Protein AF-A0A945N2F5-F1 (afdb_monomer_lite)

Secondary structure (DSSP, 8-state):
----TT--HHHHHHHHHHHTT--EEEE-TTS--HHHHHHHHSTT--SSPEEEE--

Radius of gyration: 10.96 Å; chains: 1; bounding box: 33×21×21 Å

Foldseek 3Di:
DQDCPPHDPLLSVQSVCLVVVAAADEDAPPPPPVSVVVCCPDPPPPSGHHYDHPD

pLDDT: mean 91.75, std 5.27, range [77.19, 97.06]

Structure (mmCIF, N/CA/C/O backbone):
data_AF-A0A945N2F5-F1
#
_entry.id   AF-A0A945N2F5-F1
#
loop_
_atom_site.group_PDB
_atom_site.id
_atom_site.type_symbol
_atom_site.label_atom_id
_atom_site.label_alt_id
_atom_site.label_comp_id
_atom_site.label_asym_id
_atom_site.label_entity_id
_atom_site.label_seq_id
_atom_site.pdbx_PDB_ins_code
_atom_site.Cartn_x
_atom_site.Cartn_y
_atom_site.Cartn_z
_atom_site.occupancy
_atom_site.B_iso_or_equiv
_atom_site.auth_seq_id
_atom_site.auth_comp_id
_atom_site.auth_asym_id
_atom_site.auth_atom_id
_atom_site.pdb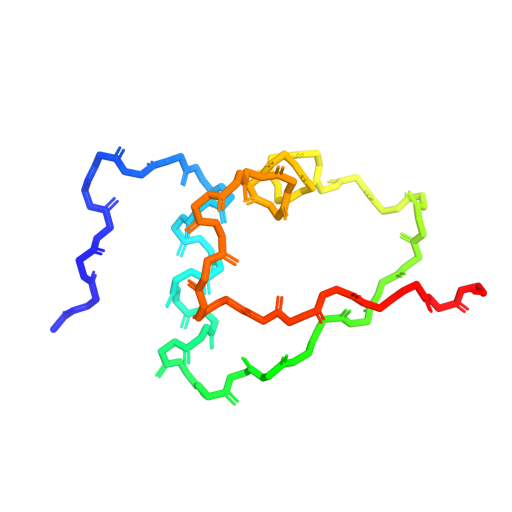x_PDB_model_num
ATOM 1 N N . MET A 1 1 ? -21.881 2.432 0.809 1.00 79.62 1 MET A N 1
ATOM 2 C CA . MET A 1 1 ? -20.939 3.381 0.179 1.00 79.62 1 MET A CA 1
ATOM 3 C C . MET A 1 1 ? -19.617 3.245 0.922 1.00 79.62 1 MET A C 1
ATOM 5 O O . MET A 1 1 ? -19.664 2.920 2.102 1.00 79.62 1 MET A O 1
ATOM 9 N N . ILE A 1 2 ? -18.467 3.355 0.254 1.00 88.62 2 ILE A N 1
ATOM 10 C CA . ILE A 1 2 ? -17.169 3.313 0.948 1.00 88.62 2 ILE A CA 1
ATOM 11 C C . ILE A 1 2 ? -16.918 4.721 1.485 1.00 88.62 2 ILE A C 1
ATOM 13 O O . ILE A 1 2 ? -16.847 5.660 0.698 1.00 88.62 2 ILE A O 1
ATOM 17 N N . GLU A 1 3 ? -16.828 4.864 2.804 1.00 92.25 3 GLU A N 1
ATOM 18 C CA . GLU A 1 3 ? -16.566 6.152 3.448 1.00 92.25 3 GLU A CA 1
ATOM 19 C C . GLU A 1 3 ? -15.102 6.557 3.244 1.00 92.25 3 GLU A C 1
ATOM 21 O O . GLU A 1 3 ? -14.190 5.835 3.652 1.00 92.25 3 GLU A O 1
ATOM 26 N N . THR A 1 4 ? -14.880 7.705 2.601 1.00 93.75 4 THR A N 1
ATOM 27 C CA . THR A 1 4 ? -13.535 8.238 2.315 1.00 93.75 4 THR A CA 1
ATOM 28 C C . THR A 1 4 ? -13.357 9.697 2.732 1.00 93.75 4 THR A C 1
ATOM 30 O O . THR A 1 4 ? -12.311 10.290 2.476 1.00 93.75 4 THR A O 1
ATOM 33 N N . MET A 1 5 ? -14.372 10.312 3.343 1.00 94.44 5 MET A N 1
ATOM 34 C CA . MET A 1 5 ? -14.293 11.707 3.769 1.00 94.44 5 MET A CA 1
ATOM 35 C C . MET A 1 5 ? -13.227 11.873 4.859 1.00 94.44 5 MET A C 1
ATOM 37 O O . MET A 1 5 ? -13.200 11.120 5.827 1.00 94.44 5 MET A O 1
ATOM 41 N N . GLY A 1 6 ? -12.350 12.866 4.692 1.00 94.50 6 GLY A N 1
ATOM 42 C CA . GLY A 1 6 ? -11.239 13.127 5.613 1.00 94.50 6 GLY A CA 1
ATOM 43 C C . GLY A 1 6 ? -9.979 12.292 5.363 1.00 94.50 6 GLY A C 1
ATOM 44 O O . GLY A 1 6 ? -8.983 12.518 6.043 1.00 94.50 6 GLY A O 1
ATOM 45 N N . LEU A 1 7 ? -9.992 11.377 4.387 1.00 95.38 7 LEU A N 1
ATOM 46 C CA . LEU A 1 7 ? -8.800 10.646 3.952 1.00 95.38 7 LEU A CA 1
ATOM 47 C C . LEU A 1 7 ? -7.976 11.465 2.949 1.00 95.38 7 LEU A C 1
ATOM 49 O O . LEU A 1 7 ? -8.525 12.219 2.140 1.00 95.38 7 LEU A O 1
ATOM 53 N N . THR A 1 8 ? -6.657 11.263 2.940 1.00 95.75 8 THR A N 1
ATOM 54 C CA . THR A 1 8 ? -5.809 11.696 1.822 1.00 95.75 8 THR A CA 1
ATOM 55 C C . THR A 1 8 ? -6.153 10.903 0.557 1.00 95.75 8 THR A C 1
ATOM 57 O O . THR A 1 8 ? -6.782 9.843 0.612 1.00 95.75 8 THR A O 1
ATOM 60 N N . GLY A 1 9 ? -5.704 11.377 -0.609 1.00 95.31 9 GLY A N 1
ATOM 61 C CA . GLY A 1 9 ? -5.923 10.656 -1.869 1.00 95.31 9 GLY A CA 1
ATOM 62 C C . GLY A 1 9 ? -5.358 9.228 -1.856 1.00 95.31 9 GLY A C 1
ATOM 63 O O . GLY A 1 9 ? -6.013 8.309 -2.345 1.00 95.31 9 GLY A O 1
ATOM 64 N N . GLY A 1 10 ? -4.183 9.024 -1.247 1.00 95.69 10 GLY A N 1
ATOM 65 C CA . GLY A 1 10 ? -3.562 7.702 -1.125 1.00 95.69 10 GLY A CA 1
ATOM 66 C C . GLY A 1 10 ? -4.346 6.762 -0.211 1.00 95.69 10 GLY A C 1
ATOM 67 O O . GLY A 1 10 ? -4.648 5.634 -0.598 1.00 95.69 10 GLY A O 1
ATOM 68 N N . GLN A 1 11 ? -4.759 7.252 0.961 1.00 95.94 11 GLN A N 1
ATOM 69 C CA . GLN A 1 11 ? -5.592 6.498 1.900 1.00 95.94 11 GLN A CA 1
ATOM 70 C C . GLN A 1 11 ? -6.944 6.115 1.277 1.00 95.94 11 GLN A C 1
ATOM 72 O O . GL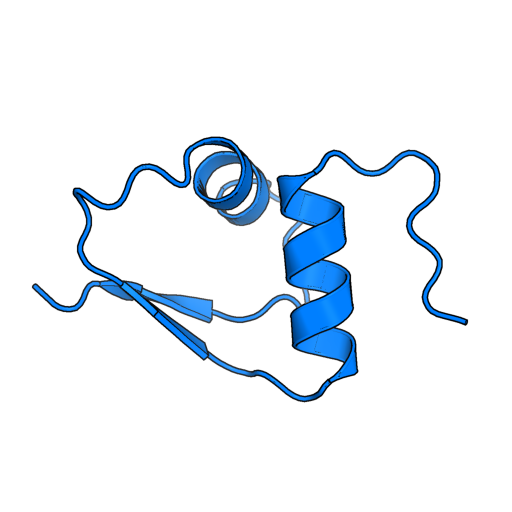N A 1 11 ? -7.373 4.965 1.377 1.00 95.94 11 GLN A O 1
ATOM 77 N N . ALA A 1 12 ? -7.604 7.056 0.591 1.00 96.00 12 ALA A N 1
ATOM 78 C CA . ALA A 1 12 ? -8.881 6.804 -0.071 1.00 96.00 12 ALA A CA 1
ATOM 79 C C . ALA A 1 12 ? -8.751 5.728 -1.159 1.00 96.00 12 ALA A C 1
ATOM 81 O O . ALA A 1 12 ? -9.586 4.826 -1.236 1.00 96.00 12 ALA A O 1
ATOM 82 N N . LEU A 1 13 ? -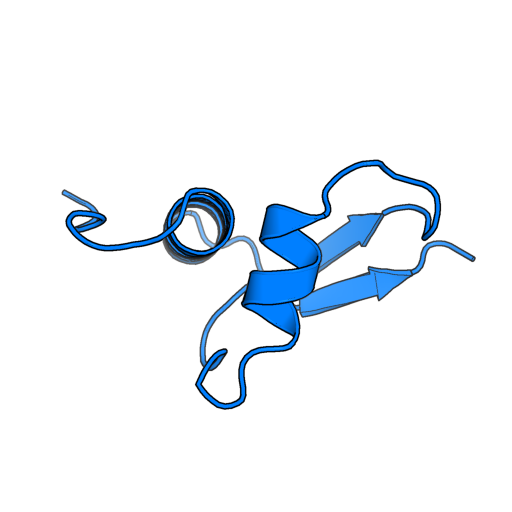7.679 5.778 -1.957 1.00 95.75 13 LEU A N 1
ATOM 83 C CA . LEU A 1 13 ? -7.418 4.777 -2.985 1.00 95.75 13 LEU A CA 1
ATOM 84 C C . LEU A 1 13 ? -7.229 3.381 -2.381 1.00 95.75 13 LEU A C 1
ATOM 86 O O . LEU A 1 13 ? -7.902 2.441 -2.800 1.00 95.75 13 LEU A O 1
ATOM 90 N N . LEU A 1 14 ? -6.363 3.244 -1.373 1.00 96.19 14 LEU A N 1
ATOM 91 C CA . LEU A 1 14 ? -6.118 1.963 -0.701 1.00 96.19 14 LEU A CA 1
ATOM 92 C C . LEU A 1 14 ? -7.393 1.404 -0.061 1.00 96.19 14 LEU A C 1
ATOM 94 O O . LEU A 1 14 ? -7.673 0.211 -0.187 1.00 96.19 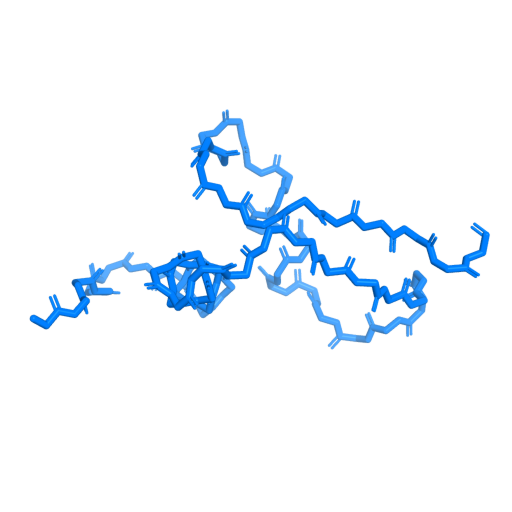14 LEU A O 1
ATOM 98 N N . ARG A 1 15 ? -8.207 2.267 0.560 1.00 95.50 15 ARG A N 1
ATOM 99 C CA . ARG A 1 15 ? -9.483 1.883 1.174 1.00 95.50 15 ARG A CA 1
ATOM 100 C C . ARG A 1 15 ? -10.477 1.332 0.156 1.00 95.50 15 ARG A C 1
ATOM 102 O O . ARG A 1 15 ? -11.184 0.366 0.460 1.00 95.50 15 ARG A O 1
ATOM 109 N N . VAL A 1 16 ? -10.547 1.948 -1.024 1.00 95.88 16 VAL A N 1
ATOM 110 C CA . VAL A 1 16 ? -11.419 1.498 -2.114 1.00 95.88 16 VAL A CA 1
ATOM 111 C C . VAL A 1 16 ? -10.912 0.190 -2.709 1.00 95.88 16 VAL A C 1
ATOM 113 O O . VAL A 1 16 ? -11.699 -0.741 -2.855 1.00 95.88 16 VAL A O 1
ATOM 116 N N . LEU A 1 17 ? -9.609 0.075 -2.976 1.00 95.94 17 LEU A N 1
ATOM 117 C CA . LEU A 1 17 ? -9.004 -1.160 -3.483 1.00 95.94 17 LEU A CA 1
ATOM 118 C C . LEU A 1 17 ? -9.235 -2.337 -2.525 1.00 95.94 17 LEU A C 1
ATOM 120 O O . LEU A 1 17 ? -9.709 -3.389 -2.954 1.00 95.94 17 LEU A O 1
ATOM 124 N N . GLY A 1 18 ? -8.992 -2.146 -1.226 1.00 95.38 18 GLY A N 1
ATOM 125 C CA . GLY A 1 18 ? -9.263 -3.169 -0.213 1.00 95.38 18 GLY A CA 1
ATOM 126 C C . GLY A 1 18 ? -10.743 -3.564 -0.160 1.00 95.38 18 GLY A C 1
ATOM 127 O O . GLY A 1 18 ? -11.071 -4.746 -0.127 1.00 95.38 18 GLY A O 1
ATOM 128 N N . ALA A 1 19 ? -11.662 -2.595 -0.256 1.00 94.94 19 ALA A N 1
ATOM 129 C CA . ALA A 1 19 ? -13.101 -2.874 -0.313 1.00 94.94 19 ALA A CA 1
ATOM 130 C C . ALA A 1 19 ? -13.532 -3.644 -1.575 1.00 94.94 19 ALA A C 1
ATOM 132 O O . ALA A 1 19 ? -14.556 -4.323 -1.553 1.00 94.94 19 ALA A O 1
ATOM 133 N N . MET A 1 20 ? -12.768 -3.540 -2.665 1.00 95.69 20 MET A N 1
ATOM 134 C CA . MET A 1 20 ? -12.965 -4.316 -3.893 1.00 95.69 20 MET A CA 1
ATOM 135 C C . MET A 1 20 ? -12.343 -5.721 -3.822 1.00 95.69 20 MET A C 1
ATOM 137 O O . MET A 1 20 ? -12.435 -6.469 -4.792 1.00 95.69 20 MET A O 1
ATOM 141 N N . GLY A 1 21 ? -11.717 -6.088 -2.698 1.00 95.81 21 GLY A N 1
ATOM 142 C CA . GLY A 1 21 ? -11.052 -7.379 -2.518 1.00 95.81 21 GLY A CA 1
ATOM 143 C C . GLY A 1 21 ? -9.642 -7.440 -3.107 1.00 95.81 21 GLY A C 1
ATOM 144 O O . GLY A 1 21 ? -9.113 -8.528 -3.315 1.00 95.81 21 GLY A O 1
ATOM 145 N N . VAL A 1 22 ? -9.015 -6.296 -3.400 1.00 97.06 22 VAL A N 1
ATOM 146 C CA . VAL A 1 22 ? -7.613 -6.271 -3.832 1.00 97.06 22 VAL A CA 1
ATOM 147 C C . VAL A 1 22 ? -6.720 -6.545 -2.628 1.00 97.06 22 VAL A C 1
ATOM 149 O O . VAL A 1 22 ? -6.706 -5.782 -1.669 1.00 97.06 22 VAL A O 1
ATOM 152 N N . GLU A 1 23 ? -5.939 -7.618 -2.690 1.00 96.31 23 GLU A N 1
ATOM 153 C CA . GLU A 1 23 ? -5.033 -7.996 -1.599 1.00 96.31 23 GLU A CA 1
ATOM 154 C C . GLU A 1 23 ? -3.614 -7.444 -1.770 1.00 96.31 23 GLU A C 1
ATOM 156 O O . GLU A 1 23 ? -2.898 -7.249 -0.790 1.00 96.31 23 GLU A O 1
ATOM 161 N N . ARG A 1 24 ? -3.164 -7.252 -3.017 1.00 95.56 24 ARG A N 1
ATOM 162 C CA . ARG A 1 24 ? -1.765 -6.932 -3.339 1.00 95.56 24 ARG A CA 1
ATOM 163 C C . ARG A 1 24 ? -1.668 -5.926 -4.475 1.00 95.56 24 ARG A C 1
ATOM 165 O O . ARG A 1 24 ? -2.425 -6.002 -5.441 1.00 95.56 24 ARG A O 1
ATOM 172 N N . ILE A 1 25 ? -0.690 -5.033 -4.377 1.00 94.12 25 ILE A N 1
ATOM 173 C CA . ILE A 1 25 ? -0.325 -4.066 -5.413 1.00 94.12 25 ILE A CA 1
ATOM 174 C C . ILE A 1 25 ? 1.093 -4.390 -5.869 1.00 94.12 25 ILE A C 1
ATOM 176 O O . ILE A 1 25 ? 2.034 -4.273 -5.090 1.00 94.12 25 ILE A O 1
ATOM 180 N N . PHE A 1 26 ? 1.250 -4.765 -7.135 1.00 93.50 26 PHE A N 1
ATOM 181 C CA . PHE A 1 26 ? 2.558 -4.954 -7.758 1.00 93.50 26 PHE A CA 1
ATOM 182 C C . PHE A 1 26 ? 2.930 -3.690 -8.524 1.00 93.50 26 PHE A C 1
ATOM 184 O O . PHE A 1 26 ? 2.224 -3.311 -9.458 1.00 93.50 26 PHE A O 1
ATOM 191 N N . ALA A 1 27 ? 4.027 -3.038 -8.148 1.00 90.88 27 ALA A N 1
ATOM 192 C CA . ALA A 1 27 ? 4.530 -1.889 -8.892 1.00 90.88 27 ALA A CA 1
ATOM 193 C C . ALA A 1 27 ? 6.055 -1.799 -8.845 1.00 90.88 27 ALA A C 1
ATOM 195 O O . ALA A 1 27 ? 6.716 -2.328 -7.949 1.00 90.88 27 ALA A O 1
ATOM 196 N N . SER A 1 28 ? 6.621 -1.096 -9.825 1.00 89.00 28 SER A N 1
ATOM 197 C CA . SER A 1 28 ? 8.041 -0.767 -9.796 1.00 89.00 28 SER A CA 1
ATOM 198 C C . SER A 1 28 ? 8.298 0.350 -8.771 1.00 89.00 28 SER A C 1
ATOM 200 O O . SER A 1 28 ? 7.481 1.274 -8.694 1.00 89.00 28 SER A O 1
ATOM 202 N N . PRO A 1 29 ? 9.430 0.352 -8.039 1.00 77.19 29 PRO A N 1
ATOM 203 C CA . PRO A 1 29 ? 9.727 1.408 -7.064 1.00 77.19 29 PRO A CA 1
ATOM 204 C C . PRO A 1 29 ? 9.825 2.822 -7.657 1.00 77.19 29 PRO A C 1
ATOM 206 O O . PRO A 1 29 ? 9.701 3.794 -6.927 1.00 77.19 29 PRO A O 1
ATOM 209 N N . GLY A 1 30 ? 10.058 2.942 -8.971 1.00 81.25 30 GLY A N 1
ATOM 210 C CA . GLY A 1 30 ? 10.090 4.224 -9.687 1.00 81.25 30 GLY A CA 1
ATOM 211 C C . GLY A 1 30 ? 8.724 4.686 -10.200 1.00 81.25 30 GLY A C 1
ATOM 212 O O . GLY A 1 30 ? 8.669 5.563 -11.053 1.00 81.25 30 GLY A O 1
ATOM 213 N N . SER A 1 31 ? 7.630 4.054 -9.766 1.00 80.00 31 SER A N 1
ATOM 214 C CA . SER A 1 31 ? 6.281 4.501 -10.120 1.00 80.0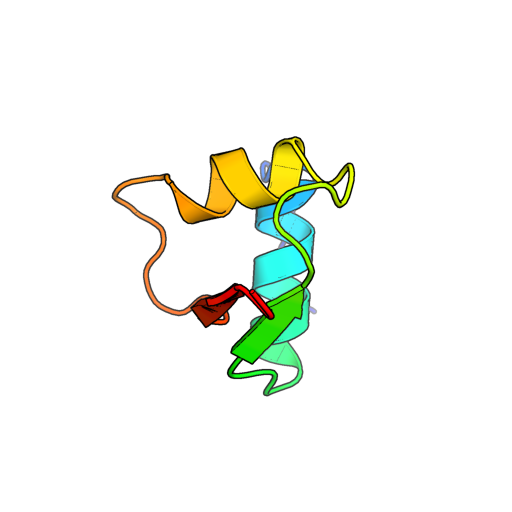0 31 SER A CA 1
ATOM 215 C C . SER A 1 31 ? 5.909 5.711 -9.258 1.00 80.00 31 SER A C 1
ATOM 217 O O . SER A 1 31 ? 5.964 5.641 -8.029 1.00 80.00 31 SER A O 1
ATOM 219 N N . GLU A 1 32 ? 5.490 6.801 -9.899 1.00 82.56 32 GLU A N 1
ATOM 220 C CA . GLU A 1 32 ? 5.198 8.092 -9.254 1.00 82.56 32 GLU A CA 1
ATOM 221 C C . GLU A 1 32 ? 3.837 8.088 -8.530 1.00 82.56 32 GLU A C 1
ATOM 223 O O . GLU A 1 32 ? 2.861 8.686 -8.979 1.00 82.56 32 GLU A O 1
ATOM 228 N N . TRP A 1 33 ? 3.752 7.338 -7.430 1.00 90.44 33 TRP A N 1
ATOM 229 C CA . TRP A 1 33 ? 2.555 7.171 -6.594 1.00 90.44 33 TRP A CA 1
ATOM 230 C C . TRP A 1 33 ? 2.823 7.643 -5.156 1.00 90.44 33 TRP A C 1
ATOM 232 O O . TRP A 1 33 ? 2.380 7.014 -4.197 1.00 90.44 33 TRP A O 1
ATOM 242 N N . SER A 1 34 ? 3.553 8.751 -4.987 1.00 90.81 34 SER A N 1
ATOM 243 C CA . SER A 1 34 ? 4.019 9.239 -3.677 1.00 90.81 34 SER A CA 1
ATOM 244 C C . SER A 1 34 ? 2.935 9.277 -2.589 1.00 90.81 34 SER A C 1
ATOM 246 O O . SER A 1 34 ? 3.180 8.710 -1.527 1.00 90.81 34 SER A O 1
ATOM 248 N N . PRO A 1 35 ? 1.705 9.782 -2.838 1.00 93.38 35 PRO A N 1
ATOM 249 C CA . PRO A 1 35 ? 0.652 9.773 -1.816 1.00 93.38 35 PRO A CA 1
ATOM 250 C C . PRO A 1 35 ? 0.238 8.368 -1.349 1.00 93.38 35 PRO A C 1
ATOM 252 O O . PRO A 1 35 ? -0.215 8.194 -0.223 1.00 93.38 35 PRO A O 1
ATOM 255 N N . VAL A 1 36 ? 0.362 7.354 -2.211 1.00 94.69 36 VAL A N 1
ATOM 256 C CA . VAL A 1 36 ? 0.043 5.955 -1.883 1.00 94.69 36 VAL A CA 1
ATOM 257 C C . VAL A 1 36 ? 1.182 5.323 -1.093 1.00 94.69 36 VAL A C 1
ATOM 259 O O . VAL A 1 36 ? 0.920 4.591 -0.145 1.00 94.69 36 VAL A O 1
ATOM 262 N N . TRP A 1 37 ? 2.435 5.635 -1.435 1.00 92.06 37 TRP A N 1
ATOM 263 C CA . TRP A 1 37 ? 3.603 5.196 -0.667 1.00 92.06 37 TRP A CA 1
ATOM 264 C C . TRP A 1 37 ? 3.605 5.771 0.744 1.00 92.06 37 TRP A C 1
ATOM 266 O O . TRP A 1 37 ? 3.849 5.037 1.697 1.00 92.06 37 TRP A O 1
ATOM 276 N N . GLU A 1 38 ? 3.266 7.051 0.879 1.00 93.62 38 GLU A N 1
ATOM 277 C CA . GLU A 1 38 ? 3.074 7.702 2.174 1.00 93.62 38 GLU A CA 1
ATOM 278 C C . GLU A 1 38 ? 1.974 7.004 2.980 1.00 93.62 38 GLU A C 1
ATOM 280 O O . GLU A 1 38 ? 2.220 6.607 4.116 1.00 93.62 38 GLU A O 1
ATOM 285 N N . ALA A 1 39 ? 0.808 6.755 2.373 1.00 95.75 39 ALA A N 1
ATOM 286 C CA . ALA A 1 39 ? -0.306 6.078 3.037 1.00 95.75 39 ALA A CA 1
ATOM 287 C C . ALA A 1 39 ? 0.020 4.629 3.454 1.00 95.75 39 ALA A C 1
ATOM 289 O O . ALA A 1 39 ? -0.423 4.178 4.505 1.00 95.75 39 ALA A O 1
ATOM 290 N N . LEU A 1 40 ? 0.808 3.895 2.660 1.00 94.25 40 LEU A N 1
ATOM 291 C CA . LEU A 1 40 ? 1.278 2.543 2.999 1.00 94.25 40 LEU A CA 1
ATOM 292 C C . LEU A 1 40 ? 2.333 2.535 4.113 1.00 94.25 40 LEU A C 1
ATOM 294 O O . LEU A 1 40 ? 2.489 1.524 4.793 1.00 94.25 40 LEU A O 1
ATOM 298 N N . ALA A 1 41 ? 3.072 3.632 4.283 1.00 92.81 41 ALA A N 1
ATOM 299 C CA . ALA A 1 41 ? 4.080 3.781 5.327 1.00 92.81 41 ALA A CA 1
ATOM 300 C C . ALA A 1 41 ? 3.487 4.226 6.678 1.00 92.81 41 ALA A C 1
ATOM 302 O O . ALA A 1 41 ? 4.208 4.258 7.679 1.00 92.81 41 ALA A O 1
ATOM 303 N N . GLU A 1 42 ? 2.197 4.575 6.733 1.00 93.44 42 GLU A N 1
ATOM 304 C CA . GLU A 1 42 ? 1.537 4.965 7.977 1.00 93.44 42 GLU A CA 1
ATOM 305 C C . GLU A 1 42 ? 1.479 3.791 8.973 1.00 93.44 42 GLU A C 1
ATOM 307 O O . GLU A 1 42 ? 1.065 2.690 8.606 1.00 93.44 42 GLU A O 1
ATOM 312 N N . PRO A 1 43 ? 1.784 4.002 10.269 1.00 90.00 43 PRO A N 1
ATOM 313 C CA . PRO A 1 43 ? 1.686 2.943 11.280 1.00 90.00 43 PRO A CA 1
ATOM 314 C C . PRO A 1 43 ? 0.280 2.343 11.424 1.00 90.00 43 PRO A C 1
ATOM 316 O O . PRO A 1 43 ? 0.119 1.224 11.906 1.00 90.00 43 PRO A O 1
ATOM 319 N N . SER A 1 44 ? -0.747 3.104 11.038 1.00 86.19 44 SER A N 1
ATOM 320 C CA . SER A 1 44 ? -2.153 2.703 11.062 1.00 86.19 44 SER A CA 1
ATOM 321 C C . SER A 1 44 ? -2.627 2.012 9.785 1.00 86.19 44 SER A C 1
ATOM 323 O O . SER A 1 44 ? -3.817 1.713 9.701 1.00 86.19 44 SER A O 1
ATOM 325 N N . ALA A 1 45 ? -1.746 1.753 8.812 1.00 87.06 45 ALA A N 1
ATOM 326 C CA . ALA A 1 45 ? -2.056 1.058 7.562 1.00 87.06 45 ALA A CA 1
ATOM 327 C C . ALA A 1 45 ? -2.322 -0.445 7.788 1.00 87.06 45 ALA A C 1
ATOM 329 O O . ALA A 1 45 ? -1.626 -1.321 7.280 1.00 87.06 45 ALA A O 1
ATOM 330 N N . ASN A 1 46 ? -3.349 -0.741 8.581 1.00 79.69 46 ASN A N 1
ATOM 331 C CA . ASN A 1 46 ? -3.896 -2.072 8.780 1.00 79.69 46 ASN A CA 1
ATOM 332 C C . ASN A 1 46 ? -5.042 -2.278 7.778 1.00 79.69 46 ASN A C 1
ATOM 334 O O . ASN A 1 46 ? -5.775 -1.338 7.471 1.00 79.69 46 ASN A O 1
ATOM 338 N N . ASP A 1 47 ? -5.190 -3.496 7.255 1.00 87.44 47 ASP A N 1
ATOM 339 C CA . ASP A 1 47 ? -6.263 -3.878 6.321 1.00 87.44 47 ASP A CA 1
ATOM 340 C C . ASP A 1 47 ? -6.278 -3.127 4.969 1.00 87.44 47 ASP A C 1
ATOM 342 O O . ASP A 1 47 ? -7.329 -2.935 4.350 1.00 87.44 47 ASP A O 1
ATOM 346 N N . VAL A 1 48 ? -5.102 -2.727 4.475 1.00 94.88 48 VAL A N 1
ATOM 347 C CA . VAL A 1 48 ?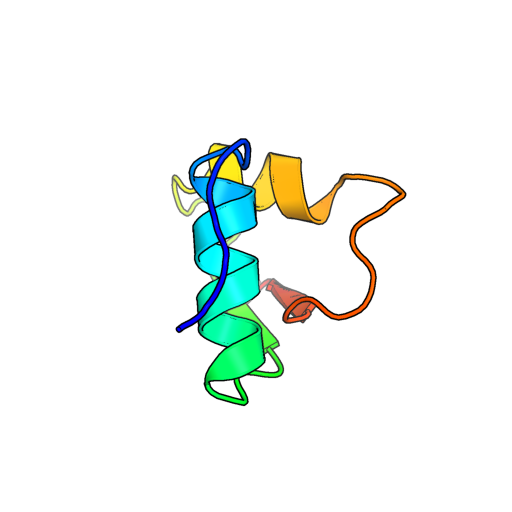 -4.903 -2.203 3.110 1.00 94.88 48 VAL A CA 1
ATOM 348 C C . VAL A 1 48 ? -4.166 -3.219 2.226 1.00 94.88 48 VAL A C 1
ATOM 350 O O . VAL A 1 48 ? -3.474 -4.095 2.751 1.00 94.88 48 VAL A O 1
ATOM 353 N N . PRO A 1 49 ? -4.278 -3.126 0.885 1.00 97.00 49 PRO A N 1
ATOM 354 C CA . PRO A 1 49 ? -3.526 -3.999 -0.008 1.00 97.00 49 PRO A CA 1
ATOM 355 C C . PRO A 1 49 ? -2.014 -3.910 0.237 1.00 97.00 49 PRO A C 1
ATOM 357 O O . PRO A 1 49 ? -1.456 -2.818 0.354 1.00 97.00 49 PRO A O 1
ATOM 360 N N . VAL A 1 50 ? -1.332 -5.054 0.249 1.00 94.50 50 VAL A N 1
ATOM 361 C CA . VAL A 1 50 ? 0.117 -5.116 0.475 1.00 94.50 50 VAL A CA 1
ATOM 362 C C . VAL A 1 50 ? 0.858 -4.701 -0.792 1.00 94.50 50 VAL A C 1
ATOM 364 O O . VAL A 1 50 ? 0.679 -5.299 -1.856 1.00 94.50 50 VAL A O 1
ATOM 367 N N . TYR A 1 51 ? 1.728 -3.699 -0.684 1.00 93.31 51 TYR A N 1
ATOM 368 C CA . TYR A 1 51 ? 2.636 -3.344 -1.769 1.00 93.31 51 TYR A CA 1
ATOM 369 C C . TYR A 1 51 ? 3.755 -4.377 -1.925 1.00 93.31 51 TYR A C 1
ATOM 371 O O . TYR A 1 51 ? 4.401 -4.780 -0.958 1.00 93.31 51 TYR A O 1
ATOM 379 N N . MET A 1 52 ? 4.005 -4.770 -3.170 1.00 92.94 52 MET A N 1
ATOM 380 C CA . MET A 1 52 ? 5.095 -5.641 -3.575 1.00 92.94 52 MET A CA 1
ATOM 381 C C . MET A 1 52 ? 5.889 -4.973 -4.699 1.00 92.94 52 MET A C 1
ATOM 383 O O . MET A 1 52 ? 5.359 -4.685 -5.776 1.00 92.94 52 MET A O 1
ATOM 387 N N . SER A 1 53 ? 7.182 -4.762 -4.450 1.00 89.88 53 SER A N 1
ATOM 388 C CA . SER A 1 53 ? 8.127 -4.346 -5.488 1.00 89.88 53 SER A CA 1
ATOM 389 C C . SER A 1 53 ? 8.207 -5.415 -6.579 1.00 89.88 53 SER A C 1
ATOM 391 O O . SER A 1 53 ? 8.337 -6.599 -6.278 1.00 89.88 53 SER A O 1
ATOM 393 N N . THR A 1 54 ? 8.167 -4.999 -7.846 1.00 87.00 54 THR A N 1
ATOM 394 C CA . THR A 1 54 ? 8.432 -5.880 -9.001 1.00 87.00 54 THR A CA 1
ATOM 395 C C . THR A 1 54 ? 9.907 -5.914 -9.420 1.00 87.00 54 THR A C 1
ATOM 397 O O . THR A 1 54 ? 10.227 -6.482 -10.463 1.00 87.00 54 THR A O 1
ATOM 400 N N . ARG A 1 55 ? 10.791 -5.260 -8.658 1.00 79.19 55 ARG A N 1
ATOM 401 C CA . ARG A 1 55 ? 12.245 -5.479 -8.700 1.00 79.19 55 ARG A CA 1
ATOM 402 C C . ARG A 1 55 ? 12.654 -6.499 -7.657 1.00 79.19 55 ARG A C 1
ATOM 404 O O . ARG A 1 55 ? 12.073 -6.406 -6.550 1.00 79.19 55 ARG A O 1
#

Sequence (55 aa):
MIETMGLTGGQALLRVLGAMGVERIFASPGSEWSPVWEALAEPSANDVPVYMSTR